Protein AF-W6NCJ7-F1 (afdb_monomer_lite)

Sequence (162 aa):
MIGYLMHKLLFCGADPGNSSELSEQEINAVKEVWARARTGDIGVKILSALIEKKPAFAVYYGFKTTVVSADLLAEKSFLLQAHRIQDFLETAVSSLGLSPDDVIHRMSYRIGQVHYYKGVNFGADNWLVFKKATIEQVMAAPKKASIFRNGSNKEFNLMEVS

Organism: Haemonchus contortus (NCBI:txid6289)

pLDDT: mean 77.06, std 19.31, range [33.97, 97.31]

Structure (mmCIF, N/CA/C/O backbone):
data_AF-W6NCJ7-F1
#
_entry.id   AF-W6NCJ7-F1
#
loop_
_atom_site.group_PDB
_atom_site.id
_atom_site.type_symbol
_atom_site.label_atom_id
_atom_site.label_alt_id
_atom_site.label_comp_id
_atom_site.label_asym_id
_atom_site.label_entity_id
_atom_site.label_seq_id
_atom_site.pdbx_PDB_ins_code
_atom_site.Cartn_x
_atom_site.Cartn_y
_atom_site.Cartn_z
_atom_site.occupancy
_atom_site.B_iso_or_equiv
_atom_site.auth_seq_id
_atom_site.auth_comp_id
_atom_site.auth_asym_id
_atom_site.auth_atom_id
_atom_site.pdbx_PDB_model_num
ATOM 1 N N . MET A 1 1 ? -18.059 10.130 2.527 1.00 56.28 1 MET A N 1
ATOM 2 C CA . MET A 1 1 ? -17.973 9.590 3.901 1.00 56.28 1 MET A CA 1
ATOM 3 C C . MET A 1 1 ? -16.810 8.602 4.049 1.00 56.28 1 MET A C 1
ATOM 5 O O . MET A 1 1 ? -15.847 8.959 4.697 1.00 56.28 1 MET A O 1
ATOM 9 N N . ILE A 1 2 ? -16.784 7.451 3.362 1.00 58.69 2 ILE A N 1
ATOM 10 C CA . ILE A 1 2 ? -15.685 6.454 3.476 1.00 58.69 2 ILE A CA 1
ATOM 11 C C . ILE A 1 2 ? -14.283 6.973 3.093 1.00 58.69 2 ILE A C 1
ATOM 13 O O . ILE A 1 2 ? -13.309 6.660 3.771 1.00 58.69 2 ILE A O 1
ATOM 17 N N . GLY A 1 3 ? -14.163 7.815 2.059 1.00 61.41 3 GLY A N 1
ATOM 18 C CA . GLY A 1 3 ? -12.863 8.392 1.674 1.00 61.41 3 GLY A CA 1
ATOM 19 C C . GLY A 1 3 ? -12.220 9.263 2.764 1.00 61.41 3 GLY A C 1
ATOM 20 O O . GLY A 1 3 ? -10.999 9.339 2.852 1.00 61.41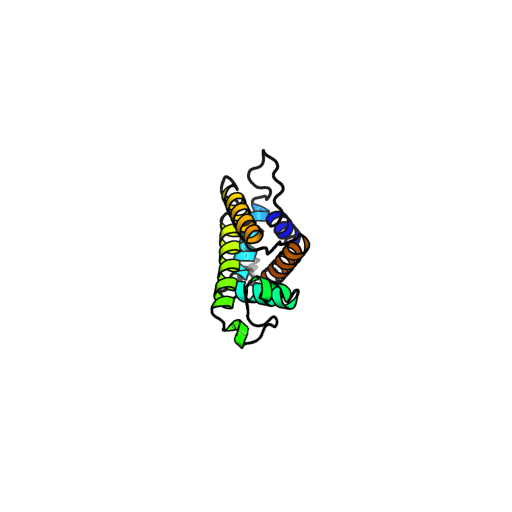 3 GLY A O 1
ATOM 21 N N . TYR A 1 4 ? -13.033 9.867 3.635 1.00 65.31 4 TYR A N 1
ATOM 22 C CA . TYR A 1 4 ? -12.565 10.643 4.785 1.00 65.31 4 TYR A CA 1
ATOM 23 C C . TYR A 1 4 ? -12.047 9.738 5.920 1.00 65.31 4 TYR A C 1
ATOM 25 O O . TYR A 1 4 ? -11.064 10.067 6.575 1.00 65.31 4 TYR A O 1
ATOM 33 N N . LEU A 1 5 ? -12.620 8.545 6.089 1.00 60.34 5 LEU A N 1
ATOM 34 C CA . LEU A 1 5 ? -12.181 7.568 7.097 1.00 60.34 5 LEU A CA 1
ATOM 35 C C . LEU A 1 5 ? -10.823 6.961 6.752 1.00 60.34 5 LEU A C 1
ATOM 37 O O . LEU A 1 5 ? -9.928 6.896 7.589 1.00 60.34 5 LEU A O 1
ATOM 41 N N . MET A 1 6 ? -10.630 6.631 5.473 1.00 63.56 6 MET A N 1
ATOM 42 C CA . MET A 1 6 ? -9.317 6.267 4.935 1.00 63.56 6 MET A CA 1
ATOM 43 C C . MET A 1 6 ? -8.299 7.399 5.092 1.00 63.56 6 MET A C 1
ATOM 45 O O . MET A 1 6 ? -7.107 7.152 5.249 1.00 63.56 6 MET A O 1
ATOM 49 N N . HIS A 1 7 ? -8.752 8.656 5.062 1.00 62.12 7 HIS A N 1
ATOM 50 C CA . HIS A 1 7 ? -7.874 9.799 5.260 1.00 62.12 7 HIS A CA 1
ATOM 51 C C . HIS A 1 7 ? -7.326 9.865 6.687 1.00 62.12 7 HIS A C 1
ATOM 53 O O . HIS A 1 7 ? -6.122 10.075 6.830 1.00 62.12 7 HIS A O 1
ATOM 59 N N . LYS A 1 8 ? -8.182 9.683 7.700 1.00 62.84 8 LYS A N 1
ATOM 60 C CA . LYS A 1 8 ? -7.800 9.682 9.121 1.00 62.84 8 LYS A CA 1
ATOM 61 C C . LYS A 1 8 ? -6.840 8.542 9.465 1.00 62.84 8 LYS A C 1
ATOM 63 O O . LYS A 1 8 ? -5.783 8.792 10.028 1.00 62.84 8 LYS A O 1
ATOM 68 N N . LEU A 1 9 ? -7.147 7.324 9.013 1.00 61.31 9 LEU A N 1
ATOM 69 C CA . LEU A 1 9 ? -6.318 6.136 9.257 1.00 61.31 9 LEU A CA 1
ATOM 70 C C . LEU A 1 9 ? -4.865 6.285 8.774 1.00 61.31 9 LEU A C 1
ATOM 72 O O . LEU A 1 9 ? -3.953 5.686 9.328 1.00 61.31 9 LEU A O 1
ATOM 76 N N . LEU A 1 10 ? -4.642 7.088 7.733 1.00 62.56 10 LEU A N 1
ATOM 77 C CA . LEU A 1 10 ? -3.325 7.268 7.121 1.00 62.56 10 LEU A CA 1
ATOM 78 C C . LEU A 1 10 ? -2.523 8.447 7.695 1.00 62.56 10 LEU A C 1
ATOM 80 O O . LEU A 1 10 ? -1.411 8.688 7.223 1.00 62.56 10 LEU A O 1
ATOM 84 N N . PHE A 1 11 ? -3.087 9.213 8.634 1.00 60.12 11 PHE A N 1
ATOM 85 C CA . PHE A 1 11 ? -2.514 10.479 9.111 1.00 60.12 11 PHE A CA 1
ATOM 86 C C . PHE A 1 11 ? -2.549 10.667 10.636 1.00 60.12 11 PHE A C 1
ATOM 88 O O . PHE A 1 11 ? -2.300 11.789 11.062 1.00 60.12 11 PHE A O 1
ATOM 95 N N . CYS A 1 12 ? -2.815 9.610 11.420 1.00 56.12 12 CYS A N 1
ATOM 96 C CA . CYS A 1 12 ? -2.938 9.603 12.890 1.00 56.12 12 CYS A CA 1
ATOM 97 C C . CYS A 1 12 ? -2.398 10.860 13.600 1.00 56.12 12 CYS A C 1
ATOM 99 O O . CYS A 1 12 ? -1.180 11.029 13.723 1.00 56.12 12 CYS A O 1
ATOM 101 N N . GLY A 1 13 ? -3.302 11.714 14.085 1.00 47.69 13 GLY A N 1
ATOM 102 C CA . GLY A 1 13 ? -2.977 12.812 14.990 1.00 47.69 13 GLY A CA 1
ATOM 103 C C . GLY A 1 13 ? -3.123 12.321 16.426 1.00 47.69 13 GLY A C 1
ATOM 104 O O . GLY A 1 13 ? -4.214 12.008 16.871 1.00 47.69 13 GLY A O 1
ATOM 105 N N . ALA A 1 14 ? -2.036 12.189 17.179 1.00 44.78 14 ALA A N 1
ATOM 106 C CA . ALA A 1 14 ? -2.158 11.708 18.554 1.00 44.78 14 ALA A CA 1
ATOM 107 C C . ALA A 1 14 ? -2.709 12.815 19.474 1.00 44.78 14 ALA A C 1
ATOM 109 O O . ALA A 1 14 ? -2.010 13.793 19.736 1.00 44.78 14 ALA A O 1
ATOM 110 N N . ASP A 1 15 ? -3.923 12.628 19.998 1.00 46.25 15 ASP A N 1
ATOM 111 C CA . ASP A 1 15 ? -4.394 13.287 21.222 1.00 46.25 15 ASP A CA 1
ATOM 112 C C . ASP A 1 15 ? -4.168 12.306 22.396 1.00 46.25 15 ASP A C 1
ATOM 114 O O . ASP A 1 15 ? -4.629 11.163 22.305 1.00 46.25 15 ASP A O 1
ATOM 118 N N . PRO A 1 16 ? -3.445 12.663 23.480 1.00 47.09 16 PRO A N 1
ATOM 119 C CA . PRO A 1 16 ? -2.921 11.696 24.457 1.00 47.09 16 PRO A CA 1
ATOM 120 C C . PRO A 1 16 ? -3.971 10.933 25.284 1.00 47.09 16 PRO A C 1
ATOM 122 O O . PRO A 1 16 ? -3.595 10.105 26.112 1.00 47.09 16 PRO A O 1
ATOM 125 N N . GLY A 1 17 ? -5.263 11.227 25.113 1.00 44.88 17 GLY A N 1
ATOM 126 C CA . GLY A 1 17 ? -6.355 10.679 25.922 1.00 44.88 17 GLY A CA 1
ATOM 127 C C . GLY A 1 17 ? -7.364 9.790 25.190 1.00 44.88 17 GLY A C 1
ATOM 128 O O . GLY A 1 17 ? -8.244 9.250 25.855 1.00 44.88 17 GLY A O 1
ATOM 129 N N . ASN A 1 18 ? -7.275 9.619 23.864 1.00 44.06 18 ASN A N 1
ATOM 130 C CA . ASN A 1 18 ? -8.278 8.865 23.100 1.00 44.06 18 ASN A CA 1
ATOM 131 C C . ASN A 1 18 ? -7.791 7.467 22.699 1.00 44.06 18 ASN A C 1
ATOM 133 O O . ASN A 1 18 ? -6.822 7.301 21.959 1.00 44.06 18 ASN A O 1
ATOM 137 N N . SER A 1 19 ? -8.525 6.448 23.150 1.00 53.16 19 SER A N 1
ATOM 138 C CA . SER A 1 19 ? -8.482 5.095 22.602 1.00 53.16 19 SER A CA 1
ATOM 139 C C . SER A 1 19 ? -9.059 5.116 21.182 1.00 53.16 19 SER A C 1
ATOM 141 O O . SER A 1 19 ? -10.270 5.045 21.011 1.00 53.16 19 SER A O 1
ATOM 143 N N . SER A 1 20 ? -8.183 5.230 20.185 1.00 55.62 20 SER A N 1
ATOM 144 C CA . SER A 1 20 ? -8.484 5.316 18.751 1.00 55.62 20 SER A CA 1
ATOM 145 C C . SER A 1 20 ? -9.246 6.562 18.279 1.00 55.62 20 SER A C 1
ATOM 147 O O . SER A 1 20 ? -10.328 6.891 18.750 1.00 55.62 20 SER A O 1
ATOM 149 N N . GLU A 1 21 ? -8.696 7.259 17.275 1.00 68.06 21 GLU A N 1
ATOM 150 C CA . GLU A 1 21 ? -9.332 8.425 16.625 1.00 68.06 21 GLU A CA 1
ATOM 151 C C . GLU A 1 21 ? -10.582 8.065 15.786 1.00 68.06 21 GLU A C 1
ATOM 153 O O . GLU A 1 21 ? -11.256 8.954 15.248 1.00 68.06 21 GLU A O 1
ATOM 158 N N . LEU A 1 22 ? -10.865 6.768 15.620 1.00 76.50 22 LEU A N 1
ATOM 159 C CA . LEU A 1 22 ? -11.982 6.237 14.843 1.00 76.50 22 LEU A CA 1
ATOM 160 C C . LEU A 1 22 ? -13.034 5.621 15.768 1.00 76.50 22 LEU A C 1
ATOM 162 O O . LEU A 1 22 ? -12.730 4.785 16.613 1.00 76.50 22 LEU A O 1
ATOM 166 N N . SER A 1 23 ? -14.295 5.974 15.543 1.00 85.50 23 SER A N 1
ATOM 167 C CA . SER A 1 23 ? -15.437 5.305 16.164 1.00 85.50 23 SER A CA 1
ATOM 168 C C . SER A 1 23 ? -15.569 3.853 15.690 1.00 85.50 23 SER A C 1
ATOM 170 O O . SER A 1 23 ? -15.133 3.491 14.594 1.00 85.50 23 SER A O 1
ATOM 172 N N . GLU A 1 24 ? -16.256 3.015 16.469 1.00 85.31 24 GLU A N 1
ATOM 173 C CA . GLU A 1 24 ? -16.526 1.616 16.100 1.00 85.31 24 GLU A CA 1
ATOM 174 C C . GLU A 1 24 ? -17.205 1.485 14.728 1.00 85.31 24 GLU A C 1
ATOM 176 O O . GLU A 1 24 ? -16.891 0.585 13.946 1.00 85.31 24 GLU A O 1
ATOM 181 N N . GLN A 1 25 ? -18.112 2.410 14.401 1.00 88.88 25 GLN A N 1
ATOM 182 C CA . GLN A 1 25 ? -18.784 2.454 13.101 1.00 88.88 25 GLN A CA 1
ATOM 183 C C . GLN A 1 25 ? -17.788 2.710 11.964 1.00 88.88 25 GLN A C 1
ATOM 185 O O . GLN A 1 25 ? -17.853 2.056 10.921 1.00 88.88 25 GLN A O 1
ATOM 190 N N . GLU A 1 26 ? -16.845 3.633 12.167 1.00 88.12 26 GLU A N 1
ATOM 191 C CA . GLU A 1 26 ? -15.800 3.940 11.191 1.00 88.12 26 GLU A CA 1
ATOM 192 C C . GLU A 1 26 ? -14.839 2.758 11.025 1.00 88.12 26 GLU A C 1
ATOM 194 O O . GLU A 1 26 ? -14.527 2.380 9.895 1.00 88.12 26 GLU A O 1
ATOM 199 N N . ILE A 1 27 ? -14.438 2.116 12.126 1.00 89.19 27 ILE A N 1
ATOM 200 C CA . ILE A 1 27 ? -13.593 0.914 12.118 1.00 89.19 27 ILE A CA 1
ATOM 201 C C . ILE A 1 27 ? -14.264 -0.219 11.335 1.00 89.19 27 ILE A C 1
ATOM 203 O O . ILE A 1 27 ? -13.641 -0.827 10.461 1.00 89.19 27 ILE A O 1
ATOM 207 N N . ASN A 1 28 ? -15.544 -0.485 11.599 1.00 90.94 28 ASN A N 1
ATOM 208 C CA . ASN A 1 28 ? -16.292 -1.531 10.906 1.00 90.94 28 ASN A CA 1
ATOM 209 C C . ASN A 1 28 ? -16.419 -1.240 9.407 1.00 90.94 28 ASN A C 1
ATOM 211 O O . ASN A 1 28 ? -16.212 -2.140 8.592 1.00 90.94 28 ASN A O 1
ATOM 215 N N . ALA A 1 29 ? -16.668 0.016 9.025 1.00 91.44 29 ALA A N 1
ATOM 216 C CA . ALA A 1 29 ? -16.716 0.413 7.620 1.00 91.44 29 ALA A CA 1
ATOM 217 C C . ALA A 1 29 ? -15.371 0.183 6.908 1.00 91.44 29 ALA A C 1
ATOM 219 O O . ALA A 1 29 ? -15.342 -0.309 5.777 1.00 91.44 29 ALA A O 1
ATOM 220 N N . VAL A 1 30 ? -14.253 0.504 7.567 1.00 91.44 30 VAL A N 1
ATOM 221 C CA . VAL A 1 30 ? -12.901 0.256 7.044 1.00 91.44 30 VAL A CA 1
ATOM 222 C C . VAL A 1 30 ? -12.656 -1.241 6.854 1.00 91.44 30 VAL A C 1
ATOM 224 O O . VAL A 1 30 ? -12.256 -1.662 5.766 1.00 91.44 30 VAL A O 1
ATOM 227 N N . LYS A 1 31 ? -12.933 -2.049 7.885 1.00 92.44 31 LYS A N 1
ATOM 228 C CA . LYS A 1 31 ? -12.758 -3.508 7.847 1.00 92.44 31 LYS A CA 1
ATOM 229 C C . LYS A 1 31 ? -13.606 -4.150 6.753 1.00 92.44 31 LYS A C 1
ATOM 231 O O . LYS A 1 31 ? -13.113 -5.013 6.034 1.00 92.44 31 LYS A O 1
ATOM 236 N N . GLU A 1 32 ? -14.847 -3.705 6.570 1.00 92.50 32 GLU A N 1
ATOM 237 C CA . GLU A 1 32 ? -15.733 -4.220 5.525 1.00 92.50 32 GLU A CA 1
ATOM 238 C C . GLU A 1 32 ? -15.212 -3.888 4.119 1.00 92.50 32 GLU A C 1
ATOM 240 O O . GLU A 1 32 ? -15.172 -4.752 3.242 1.00 92.50 32 GLU A O 1
ATOM 245 N N . VAL A 1 33 ? -14.776 -2.643 3.897 1.00 92.75 33 VAL A N 1
ATOM 246 C CA . VAL A 1 33 ? -14.186 -2.219 2.620 1.00 92.75 33 VAL A CA 1
ATOM 247 C C . VAL A 1 33 ? -12.938 -3.038 2.306 1.00 92.75 33 VAL A C 1
ATOM 249 O O . VAL A 1 33 ? -12.827 -3.584 1.207 1.00 92.75 33 VAL A O 1
ATOM 252 N N . TRP A 1 34 ? -12.035 -3.179 3.275 1.00 94.38 34 TRP A N 1
ATOM 253 C CA . TRP A 1 34 ? -10.827 -3.977 3.114 1.00 94.38 34 TRP A CA 1
ATOM 254 C C . TRP A 1 34 ? -11.141 -5.451 2.858 1.00 94.38 34 TRP A C 1
ATOM 256 O O . TRP A 1 34 ? -10.589 -6.035 1.933 1.00 94.38 34 TRP A O 1
ATOM 266 N N . ALA A 1 35 ? -12.090 -6.043 3.589 1.00 92.50 35 ALA A N 1
ATOM 267 C CA . ALA A 1 35 ? -12.499 -7.433 3.400 1.00 92.50 35 ALA A CA 1
ATOM 268 C C . ALA A 1 35 ? -13.011 -7.719 1.978 1.00 92.50 35 ALA A C 1
ATOM 270 O O . ALA A 1 35 ? -12.826 -8.828 1.475 1.00 92.50 35 ALA A O 1
ATOM 271 N N . ARG A 1 36 ? -13.634 -6.731 1.318 1.00 90.44 36 ARG A N 1
ATOM 272 C CA . ARG A 1 36 ? -14.029 -6.831 -0.097 1.00 90.44 36 ARG A CA 1
ATOM 273 C C . ARG A 1 36 ? -12.847 -6.660 -1.049 1.00 90.44 36 ARG A C 1
ATOM 275 O O . ARG A 1 36 ? -12.814 -7.322 -2.080 1.00 90.44 36 ARG A O 1
ATOM 282 N N . ALA A 1 37 ? -11.919 -5.768 -0.719 1.00 91.62 37 ALA A N 1
ATOM 283 C CA . ALA A 1 37 ? -10.798 -5.416 -1.582 1.00 91.62 37 ALA A CA 1
ATOM 284 C C . ALA A 1 37 ? -9.625 -6.399 -1.518 1.00 91.62 37 ALA A C 1
ATOM 286 O O . ALA A 1 37 ? -8.927 -6.537 -2.514 1.00 91.62 37 ALA A O 1
ATOM 287 N N . ARG A 1 38 ? -9.404 -7.080 -0.385 1.00 87.81 38 ARG A N 1
ATOM 288 C CA . ARG A 1 38 ? -8.209 -7.894 -0.087 1.00 87.81 38 ARG A CA 1
ATOM 289 C C . ARG A 1 38 ? -8.075 -9.210 -0.867 1.00 87.81 38 ARG A C 1
ATOM 291 O O . ARG A 1 38 ? -7.518 -10.184 -0.365 1.00 87.81 38 ARG A O 1
ATOM 298 N N . THR A 1 39 ? -8.602 -9.268 -2.087 1.00 79.88 39 THR A N 1
ATOM 299 C CA . THR A 1 39 ? -8.351 -10.374 -3.015 1.00 79.88 39 THR A CA 1
ATOM 300 C C . THR A 1 39 ? -6.846 -10.564 -3.222 1.00 79.88 39 THR A C 1
ATOM 302 O O . THR A 1 39 ? -6.059 -9.650 -2.981 1.00 79.88 39 THR A O 1
ATOM 305 N N . GLY A 1 40 ? -6.428 -11.748 -3.682 1.00 69.94 40 GLY A N 1
ATOM 306 C CA . GLY A 1 40 ? -5.005 -12.107 -3.789 1.00 69.94 40 GLY A CA 1
ATOM 307 C C . GLY A 1 40 ? -4.147 -11.202 -4.688 1.00 69.94 40 GLY A C 1
ATOM 308 O O . GLY A 1 40 ? -2.932 -11.347 -4.697 1.00 69.94 40 GLY A O 1
ATOM 309 N N . ASP A 1 41 ? -4.756 -10.273 -5.425 1.00 90.12 41 ASP A N 1
ATOM 310 C CA . ASP A 1 41 ? -4.098 -9.353 -6.350 1.00 90.12 41 ASP A CA 1
ATOM 311 C C . ASP A 1 41 ? -4.149 -7.872 -5.921 1.00 90.12 41 ASP A C 1
ATOM 313 O O . ASP A 1 41 ? -3.680 -7.013 -6.670 1.00 90.12 41 ASP A O 1
ATOM 317 N N . ILE A 1 42 ? -4.685 -7.525 -4.739 1.00 95.12 42 ILE A N 1
ATOM 318 C CA . ILE A 1 42 ? -4.817 -6.110 -4.343 1.00 95.12 42 ILE A CA 1
ATOM 319 C C . ILE A 1 42 ? -3.458 -5.420 -4.206 1.00 95.12 42 ILE A C 1
ATOM 321 O O . ILE A 1 42 ? -3.298 -4.281 -4.642 1.00 95.12 42 ILE A O 1
ATOM 325 N N . GLY A 1 43 ? -2.452 -6.121 -3.670 1.00 95.75 43 GLY A N 1
ATOM 326 C CA . GLY A 1 43 ? -1.090 -5.599 -3.577 1.00 95.75 43 GLY A CA 1
ATOM 327 C C . GLY A 1 43 ? -0.493 -5.296 -4.952 1.00 95.75 43 GLY A C 1
ATOM 328 O O . GLY A 1 43 ? 0.158 -4.267 -5.128 1.00 95.75 43 GLY A O 1
ATOM 329 N N . VAL A 1 44 ? -0.773 -6.155 -5.941 1.00 96.88 44 VAL A N 1
ATOM 330 C CA . VAL A 1 44 ? -0.343 -5.975 -7.336 1.00 96.88 44 VAL A CA 1
ATOM 331 C C . VAL A 1 44 ? -1.020 -4.746 -7.930 1.00 96.88 44 VAL A C 1
ATOM 333 O O . VAL A 1 44 ? -0.332 -3.862 -8.426 1.00 96.88 44 VAL A O 1
ATOM 336 N N . LYS A 1 45 ? -2.347 -4.630 -7.794 1.00 96.69 45 LYS A N 1
ATOM 337 C CA . LYS A 1 45 ? -3.119 -3.476 -8.284 1.00 96.69 45 LYS A CA 1
ATOM 338 C C . LYS A 1 45 ? -2.627 -2.153 -7.700 1.00 96.69 45 LYS A C 1
ATOM 340 O O . LYS A 1 45 ? -2.467 -1.179 -8.433 1.00 96.69 45 LYS A O 1
ATOM 345 N N . ILE A 1 46 ? -2.362 -2.116 -6.393 1.00 97.12 46 ILE A N 1
ATOM 346 C CA . ILE A 1 46 ? -1.844 -0.920 -5.715 1.00 97.12 46 ILE A CA 1
ATOM 347 C C . ILE A 1 46 ? -0.450 -0.568 -6.235 1.00 97.12 46 ILE A C 1
ATOM 349 O O . ILE A 1 46 ? -0.216 0.587 -6.587 1.00 97.12 46 ILE A O 1
ATOM 353 N N . LEU A 1 47 ? 0.467 -1.539 -6.306 1.00 96.69 47 LEU A N 1
ATOM 354 C CA . LEU A 1 47 ? 1.840 -1.293 -6.749 1.00 96.69 47 LEU A CA 1
ATOM 355 C C . LEU A 1 47 ? 1.907 -0.883 -8.228 1.00 96.69 47 LEU A C 1
ATOM 357 O O . LEU A 1 47 ? 2.648 0.039 -8.566 1.00 96.69 47 LEU A O 1
ATOM 361 N N . SER A 1 48 ? 1.098 -1.498 -9.092 1.00 97.31 48 SER A N 1
ATOM 362 C CA . SER A 1 48 ? 0.960 -1.100 -10.496 1.00 97.31 48 SER A CA 1
ATOM 363 C C . SER A 1 48 ? 0.465 0.339 -10.619 1.00 97.31 48 SER A C 1
ATOM 365 O O . SER A 1 48 ? 1.152 1.167 -11.212 1.00 97.31 48 SER A O 1
ATOM 367 N N . ALA A 1 49 ? -0.657 0.674 -9.972 1.00 97.19 49 ALA A N 1
ATOM 368 C CA . ALA A 1 49 ? -1.219 2.025 -10.013 1.00 97.19 49 ALA A CA 1
ATOM 369 C C . ALA A 1 49 ? -0.265 3.082 -9.424 1.00 97.19 49 ALA A C 1
ATOM 371 O O . ALA A 1 49 ? -0.252 4.238 -9.851 1.00 97.19 49 ALA A O 1
ATOM 372 N N . LEU A 1 50 ? 0.541 2.698 -8.431 1.00 95.62 50 LEU A N 1
ATOM 373 C CA . LEU A 1 50 ? 1.561 3.553 -7.837 1.00 95.62 50 LEU A CA 1
ATOM 374 C C . LEU A 1 50 ? 2.673 3.893 -8.839 1.00 95.62 50 LEU A C 1
ATOM 376 O O . LEU A 1 50 ? 3.034 5.063 -8.973 1.00 95.62 50 LEU A O 1
ATOM 380 N N . ILE A 1 51 ? 3.191 2.885 -9.545 1.00 95.88 51 ILE A N 1
ATOM 381 C CA . ILE A 1 51 ? 4.240 3.055 -10.559 1.00 95.88 51 ILE A CA 1
ATOM 382 C C . ILE A 1 51 ? 3.702 3.824 -11.766 1.00 95.88 51 ILE A C 1
ATOM 384 O O . ILE A 1 51 ? 4.365 4.746 -12.228 1.00 95.88 51 ILE A O 1
ATOM 388 N N . GLU A 1 52 ? 2.487 3.527 -12.229 1.00 96.38 52 GLU A N 1
ATOM 389 C CA . GLU A 1 52 ? 1.838 4.263 -13.324 1.00 96.38 52 GLU A CA 1
ATOM 390 C C . GLU A 1 52 ? 1.698 5.757 -13.009 1.00 96.38 52 GLU A C 1
ATOM 392 O O . GLU A 1 52 ? 1.969 6.606 -13.857 1.00 96.38 52 GLU A O 1
ATOM 397 N N . LYS A 1 53 ? 1.317 6.100 -11.772 1.00 94.75 53 LYS A N 1
ATOM 398 C CA . LYS A 1 53 ? 1.188 7.500 -11.342 1.00 94.75 53 LYS A CA 1
ATOM 399 C C . LYS A 1 53 ? 2.524 8.186 -11.108 1.00 94.75 53 LYS A C 1
ATOM 401 O O . LYS A 1 53 ? 2.638 9.389 -11.341 1.00 94.75 53 LYS A O 1
ATOM 406 N N . LYS A 1 54 ? 3.508 7.466 -10.571 1.00 92.81 54 LYS A N 1
ATOM 407 C CA . LYS A 1 54 ? 4.834 8.009 -10.269 1.00 92.81 54 LYS A CA 1
ATOM 408 C C . LYS A 1 54 ? 5.899 6.929 -10.501 1.00 92.81 54 LYS A C 1
ATOM 410 O O . LYS A 1 54 ? 6.292 6.243 -9.555 1.00 92.81 54 LYS A O 1
ATOM 415 N N . PRO A 1 55 ? 6.438 6.829 -11.733 1.00 93.94 55 PRO A N 1
ATOM 416 C CA . PRO A 1 55 ? 7.392 5.783 -12.122 1.00 93.94 55 PRO A CA 1
ATOM 417 C C . PRO A 1 55 ? 8.663 5.716 -11.261 1.00 93.94 55 PRO A C 1
ATOM 419 O O . PRO A 1 55 ? 9.296 4.666 -11.163 1.00 93.94 55 PRO A O 1
ATOM 422 N N . ALA A 1 56 ? 9.013 6.808 -10.569 1.00 89.94 56 ALA A N 1
ATOM 423 C CA . ALA A 1 56 ? 10.109 6.850 -9.599 1.00 89.94 56 ALA A CA 1
ATOM 424 C C . ALA A 1 56 ? 9.981 5.798 -8.477 1.00 89.94 56 ALA A C 1
ATOM 426 O O . ALA A 1 56 ? 11.000 5.347 -7.956 1.00 89.94 56 ALA A O 1
ATOM 427 N N . PHE A 1 57 ? 8.765 5.348 -8.140 1.00 90.19 57 PHE A N 1
ATOM 428 C CA . PHE A 1 57 ? 8.576 4.266 -7.168 1.00 90.19 57 PHE A CA 1
ATOM 429 C C . PHE A 1 57 ? 9.244 2.962 -7.589 1.00 90.19 57 PHE A C 1
ATOM 431 O O . PHE A 1 57 ? 9.797 2.267 -6.740 1.00 90.19 57 PHE A O 1
ATOM 438 N N . ALA A 1 58 ? 9.263 2.648 -8.884 1.00 92.19 58 ALA A N 1
ATOM 439 C CA . ALA A 1 58 ? 9.944 1.455 -9.369 1.00 92.19 58 ALA A CA 1
ATOM 440 C C . ALA A 1 58 ? 11.453 1.505 -9.078 1.00 92.19 58 ALA A C 1
ATOM 442 O O . ALA A 1 58 ? 12.035 0.507 -8.657 1.00 92.19 58 ALA A O 1
ATOM 443 N N . VAL A 1 59 ? 12.064 2.690 -9.201 1.00 89.06 59 VAL A N 1
ATOM 444 C CA . VAL A 1 59 ? 13.478 2.918 -8.868 1.00 89.06 59 VAL A CA 1
ATOM 445 C C . VAL A 1 59 ? 13.717 2.754 -7.367 1.00 89.06 59 VAL A C 1
ATOM 447 O O . VAL A 1 59 ? 14.657 2.070 -6.971 1.00 89.06 59 VAL A O 1
ATOM 450 N N . TYR A 1 60 ? 12.843 3.308 -6.520 1.00 86.25 60 TYR A N 1
ATOM 451 C CA . TYR A 1 60 ? 12.947 3.161 -5.061 1.00 86.25 60 TYR A CA 1
ATOM 452 C C . TYR A 1 60 ? 12.863 1.704 -4.595 1.00 86.25 60 TYR A C 1
ATOM 454 O O . TYR A 1 60 ? 13.508 1.326 -3.615 1.00 86.25 60 TYR A O 1
ATOM 462 N N . TYR A 1 61 ? 12.088 0.879 -5.301 1.00 86.88 61 TYR A N 1
ATOM 463 C CA . TYR A 1 61 ? 11.981 -0.554 -5.034 1.00 86.88 61 TYR A CA 1
ATOM 464 C C . TYR A 1 61 ? 13.047 -1.400 -5.745 1.00 86.88 61 TYR A C 1
ATOM 466 O O . TYR A 1 61 ? 13.134 -2.600 -5.483 1.00 86.88 61 TYR A O 1
ATOM 474 N N . GLY A 1 62 ? 13.894 -0.790 -6.580 1.00 88.69 62 GLY A N 1
ATOM 475 C CA . GLY A 1 62 ? 14.989 -1.463 -7.278 1.00 88.69 62 GLY A CA 1
ATOM 476 C C . GLY A 1 62 ? 14.542 -2.333 -8.454 1.00 88.69 62 GLY A C 1
ATOM 477 O O . GLY A 1 62 ? 15.222 -3.305 -8.782 1.00 88.69 62 GLY A O 1
ATOM 478 N N . PHE A 1 63 ? 13.401 -2.026 -9.074 1.00 93.00 63 PHE A N 1
ATOM 479 C CA . PHE A 1 63 ? 12.956 -2.713 -10.286 1.00 93.00 63 PHE A CA 1
ATOM 480 C C . PHE A 1 63 ? 13.760 -2.257 -11.504 1.00 93.00 63 PHE A C 1
ATOM 482 O O . PHE A 1 63 ? 14.214 -1.115 -11.586 1.00 93.00 63 PHE A O 1
ATOM 489 N N . LYS A 1 64 ? 13.924 -3.163 -12.471 1.00 89.69 64 LYS A N 1
ATOM 490 C CA . LYS A 1 64 ? 14.722 -2.914 -13.683 1.00 89.69 64 LYS A CA 1
ATOM 491 C C . LYS A 1 64 ? 14.028 -1.999 -14.690 1.00 89.69 64 LYS A C 1
ATOM 493 O O . LYS A 1 64 ? 14.689 -1.407 -15.535 1.00 89.69 64 LYS A O 1
ATOM 498 N N . THR A 1 65 ? 12.706 -1.906 -14.611 1.00 91.56 65 THR A N 1
ATOM 499 C CA . THR A 1 65 ? 11.863 -1.078 -15.473 1.00 91.56 65 THR A CA 1
ATOM 500 C C . THR A 1 65 ? 10.971 -0.188 -14.621 1.00 91.56 65 THR A C 1
ATOM 502 O O . THR A 1 65 ? 10.579 -0.553 -13.514 1.00 91.56 65 THR A O 1
ATOM 505 N N . THR A 1 66 ? 10.645 0.985 -15.151 1.00 91.94 66 THR A N 1
ATOM 506 C CA . THR A 1 66 ? 9.733 1.958 -14.541 1.00 91.94 66 THR A CA 1
ATOM 507 C C . THR A 1 66 ? 8.330 1.913 -15.147 1.00 91.94 66 THR A C 1
ATOM 509 O O . THR A 1 66 ? 7.467 2.696 -14.759 1.00 91.94 66 THR A O 1
ATOM 512 N N . VAL A 1 67 ? 8.093 0.990 -16.082 1.00 94.06 67 VAL A N 1
ATOM 513 C CA . VAL A 1 67 ? 6.813 0.800 -16.769 1.00 94.06 67 VAL A CA 1
ATOM 514 C C . VAL A 1 67 ? 6.202 -0.522 -16.332 1.00 94.06 67 VAL A C 1
ATOM 516 O O . VAL A 1 67 ? 6.879 -1.551 -16.319 1.00 94.06 67 VAL A O 1
ATOM 519 N N . VAL A 1 68 ? 4.911 -0.497 -16.003 1.00 95.00 68 VAL A N 1
ATOM 520 C CA . VAL A 1 68 ? 4.148 -1.710 -15.707 1.00 95.00 68 VAL A CA 1
ATOM 521 C C . VAL A 1 68 ? 3.975 -2.512 -16.994 1.00 95.00 68 VAL A C 1
ATOM 523 O O . VAL A 1 68 ? 3.362 -2.053 -17.954 1.00 95.00 68 VAL A O 1
ATOM 526 N N . SER A 1 69 ? 4.540 -3.715 -17.016 1.00 95.94 69 SER A N 1
ATOM 527 C CA . SER A 1 69 ? 4.485 -4.652 -18.138 1.00 95.94 69 SER A CA 1
ATOM 528 C C . SER A 1 69 ? 4.234 -6.069 -17.628 1.00 95.94 69 SER A C 1
ATOM 530 O O . SER A 1 69 ? 4.433 -6.346 -16.446 1.00 95.94 69 SER A O 1
ATOM 532 N N . ALA A 1 70 ? 3.832 -6.983 -18.515 1.00 95.25 70 ALA A N 1
ATOM 533 C CA . ALA A 1 70 ? 3.669 -8.395 -18.162 1.00 95.25 70 ALA A CA 1
ATOM 534 C C . ALA A 1 70 ? 4.947 -8.986 -17.537 1.00 95.25 70 ALA A C 1
ATOM 536 O O . ALA A 1 70 ? 4.861 -9.718 -16.553 1.00 95.25 70 ALA A O 1
ATOM 537 N N . ASP A 1 71 ? 6.119 -8.593 -18.046 1.00 94.25 71 ASP A N 1
ATOM 538 C CA . ASP A 1 71 ? 7.413 -9.015 -17.507 1.00 94.25 71 ASP A CA 1
ATOM 539 C C . ASP A 1 71 ? 7.613 -8.523 -16.072 1.00 94.25 71 ASP A C 1
ATOM 541 O O . ASP A 1 71 ? 7.943 -9.321 -15.197 1.00 94.25 71 ASP A O 1
ATOM 545 N N . LEU A 1 72 ? 7.347 -7.235 -15.801 1.00 94.38 72 LEU A N 1
ATOM 546 C CA . LEU A 1 72 ? 7.457 -6.678 -14.450 1.00 94.38 72 LEU A CA 1
ATOM 547 C C . LEU A 1 72 ? 6.492 -7.372 -13.482 1.00 94.38 72 LEU A C 1
ATOM 549 O O . LEU A 1 72 ? 6.877 -7.710 -12.366 1.00 94.38 72 LEU A O 1
ATOM 553 N N . LEU A 1 73 ? 5.250 -7.607 -13.911 1.00 95.56 73 LEU A N 1
ATOM 554 C CA . LEU A 1 73 ? 4.227 -8.273 -13.100 1.00 95.56 73 LEU A CA 1
ATOM 555 C C . LEU A 1 73 ? 4.596 -9.725 -12.758 1.00 95.56 73 LEU A C 1
ATOM 557 O O . LEU A 1 73 ? 4.147 -10.242 -11.736 1.00 95.56 73 LEU A O 1
ATOM 561 N N . ALA A 1 74 ? 5.422 -10.372 -13.584 1.00 94.44 74 ALA A N 1
ATOM 562 C CA . ALA A 1 74 ? 5.943 -11.714 -13.343 1.00 94.44 74 ALA A CA 1
ATOM 563 C C . ALA A 1 74 ? 7.236 -11.729 -12.501 1.00 94.44 74 ALA A C 1
ATOM 565 O O . ALA A 1 74 ? 7.662 -12.797 -12.047 1.00 94.44 74 ALA A O 1
ATOM 566 N N . GLU A 1 75 ? 7.882 -10.580 -12.265 1.00 95.75 75 GLU A N 1
ATOM 567 C CA . GLU A 1 75 ? 9.113 -10.527 -11.479 1.00 95.75 75 GLU A CA 1
ATOM 568 C C . GLU A 1 75 ? 8.862 -10.874 -10.002 1.00 95.75 75 GLU A C 1
ATOM 570 O O . GLU A 1 75 ? 8.021 -10.288 -9.316 1.00 95.75 75 GLU A O 1
ATOM 575 N N . LYS A 1 76 ? 9.685 -11.777 -9.451 1.00 95.81 76 LYS A N 1
ATOM 576 C CA . LYS A 1 76 ? 9.616 -12.172 -8.031 1.00 95.81 76 LYS A CA 1
ATOM 577 C C . LYS A 1 76 ? 9.780 -10.984 -7.077 1.00 95.81 76 LYS A C 1
ATOM 579 O O . LYS A 1 76 ? 9.140 -10.945 -6.031 1.00 95.81 76 LYS A O 1
ATOM 584 N N . SER A 1 77 ? 10.644 -10.031 -7.425 1.00 94.38 77 SER A N 1
ATOM 585 C CA . SER A 1 77 ? 10.872 -8.782 -6.685 1.00 94.38 77 SER A CA 1
ATOM 586 C C . SER A 1 77 ? 9.613 -7.921 -6.625 1.00 94.38 77 SER A C 1
ATOM 588 O O . SER A 1 77 ? 9.277 -7.410 -5.556 1.00 94.38 77 SER A O 1
ATOM 590 N N . PHE A 1 78 ? 8.910 -7.788 -7.751 1.00 96.12 78 PHE A N 1
ATOM 591 C CA . PHE A 1 78 ? 7.658 -7.046 -7.836 1.00 96.12 78 PHE A CA 1
ATOM 592 C C . PHE A 1 78 ? 6.573 -7.705 -6.982 1.00 96.12 78 PHE A C 1
ATOM 594 O O . PHE A 1 78 ? 5.992 -7.052 -6.115 1.00 96.12 78 PHE A O 1
ATOM 601 N N . LEU A 1 79 ? 6.366 -9.015 -7.153 1.00 95.88 79 LEU A N 1
ATOM 602 C CA . LEU A 1 79 ? 5.378 -9.778 -6.384 1.00 95.88 79 LEU A CA 1
ATOM 603 C C . LEU A 1 79 ? 5.658 -9.721 -4.878 1.00 95.88 79 LEU A C 1
ATOM 605 O O . LEU A 1 79 ? 4.749 -9.484 -4.086 1.00 95.88 79 LEU A O 1
ATOM 609 N N . LEU A 1 80 ? 6.922 -9.853 -4.465 1.00 94.75 80 LEU A N 1
ATOM 610 C CA . LEU A 1 80 ? 7.311 -9.719 -3.061 1.00 94.75 80 LEU A CA 1
ATOM 611 C C . LEU A 1 80 ? 6.954 -8.337 -2.497 1.00 94.75 80 LEU A C 1
ATOM 613 O O . LEU A 1 80 ? 6.489 -8.232 -1.362 1.00 94.75 80 LEU A O 1
ATOM 617 N N . GLN A 1 81 ? 7.172 -7.269 -3.265 1.00 93.38 81 GLN A N 1
ATOM 618 C CA . GLN A 1 81 ? 6.843 -5.918 -2.820 1.00 93.38 81 GLN A CA 1
ATOM 619 C C . GLN A 1 81 ? 5.328 -5.676 -2.779 1.00 93.38 81 GLN A C 1
ATOM 621 O O . GLN A 1 81 ? 4.842 -5.046 -1.839 1.00 93.38 81 GLN A O 1
ATOM 626 N N . ALA A 1 82 ? 4.583 -6.220 -3.742 1.00 95.56 82 ALA A N 1
ATOM 627 C CA . ALA A 1 82 ? 3.124 -6.218 -3.742 1.00 95.56 82 ALA A CA 1
ATOM 628 C C . ALA A 1 82 ? 2.561 -6.921 -2.493 1.00 95.56 82 ALA A C 1
ATOM 630 O O . ALA A 1 82 ? 1.708 -6.356 -1.806 1.00 95.56 82 ALA A O 1
ATOM 631 N N . HIS A 1 83 ? 3.094 -8.095 -2.139 1.00 94.56 83 HIS A N 1
ATOM 632 C CA . HIS A 1 83 ? 2.716 -8.808 -0.916 1.00 94.56 83 HIS A CA 1
ATOM 633 C C . HIS A 1 83 ? 3.017 -7.996 0.343 1.00 94.56 83 HIS A C 1
ATOM 635 O O . HIS A 1 83 ? 2.144 -7.842 1.185 1.00 94.56 83 HIS A O 1
ATOM 641 N N . ARG A 1 84 ? 4.198 -7.373 0.443 1.00 91.00 84 ARG A N 1
ATOM 642 C CA . ARG A 1 84 ? 4.541 -6.520 1.597 1.00 91.00 84 ARG A CA 1
ATOM 643 C C . ARG A 1 84 ? 3.573 -5.355 1.796 1.00 91.00 84 ARG A C 1
ATOM 645 O O . ARG A 1 84 ? 3.258 -5.023 2.936 1.00 91.00 84 ARG A O 1
ATOM 652 N N . ILE A 1 85 ? 3.119 -4.726 0.709 1.00 91.88 85 ILE A N 1
ATOM 653 C CA . ILE A 1 85 ? 2.110 -3.658 0.771 1.00 91.88 85 ILE A CA 1
ATOM 654 C C . ILE A 1 85 ? 0.788 -4.219 1.299 1.00 91.88 85 ILE A C 1
ATOM 656 O O . ILE A 1 85 ? 0.190 -3.637 2.202 1.00 91.88 85 ILE A O 1
ATOM 660 N N . GLN A 1 86 ? 0.347 -5.355 0.760 1.00 94.06 86 GLN A N 1
ATOM 661 C CA . GLN A 1 86 ? -0.889 -6.005 1.180 1.00 94.06 86 GLN A CA 1
ATOM 662 C C . GLN A 1 86 ? -0.845 -6.446 2.649 1.00 94.06 86 GLN A C 1
ATOM 664 O O . GLN A 1 86 ? -1.773 -6.134 3.387 1.00 94.06 86 GLN A O 1
ATOM 669 N N . ASP A 1 87 ? 0.227 -7.102 3.089 1.00 90.75 87 ASP A N 1
ATOM 670 C CA . ASP A 1 87 ? 0.388 -7.592 4.463 1.00 90.75 87 ASP A CA 1
ATOM 671 C C . ASP A 1 87 ? 0.432 -6.441 5.473 1.00 90.75 87 ASP A C 1
ATOM 673 O O . ASP A 1 87 ? -0.134 -6.532 6.567 1.00 90.75 87 ASP A O 1
ATOM 677 N N . PHE A 1 88 ? 1.067 -5.323 5.100 1.00 87.81 88 PHE A N 1
ATOM 678 C CA . PHE A 1 88 ? 1.051 -4.113 5.915 1.00 87.81 88 PHE A CA 1
ATOM 679 C C . PHE A 1 88 ? -0.374 -3.577 6.098 1.00 87.81 88 PHE A C 1
ATOM 681 O O . PHE A 1 88 ? -0.783 -3.310 7.227 1.00 87.81 88 PHE A O 1
ATOM 688 N N . LEU A 1 89 ? -1.135 -3.448 5.007 1.00 91.12 89 LEU A N 1
ATOM 689 C CA . LEU A 1 89 ? -2.518 -2.968 5.056 1.00 91.12 89 LEU A CA 1
ATOM 690 C C . LEU A 1 89 ? -3.434 -3.944 5.808 1.00 91.12 89 LEU A C 1
ATOM 692 O O . LEU A 1 89 ? -4.249 -3.505 6.614 1.00 91.12 89 LEU A O 1
ATOM 696 N N . GLU A 1 90 ? -3.262 -5.251 5.607 1.00 91.19 90 GLU A N 1
ATOM 697 C CA . GLU A 1 90 ? -3.984 -6.297 6.339 1.00 91.19 90 GLU A CA 1
ATOM 698 C C . GLU A 1 90 ? -3.743 -6.179 7.843 1.00 91.19 90 GLU A C 1
ATOM 700 O O . GLU A 1 90 ? -4.695 -6.198 8.625 1.00 91.19 90 GLU A O 1
ATOM 705 N N . THR A 1 91 ? -2.484 -6.000 8.245 1.00 86.56 91 THR A N 1
ATOM 706 C CA . THR A 1 91 ? -2.128 -5.837 9.656 1.00 86.56 91 THR A CA 1
ATOM 707 C C . THR A 1 91 ? -2.730 -4.554 10.219 1.00 86.56 91 THR A C 1
ATOM 709 O O . THR A 1 91 ? -3.393 -4.607 11.251 1.00 86.56 91 THR A O 1
ATOM 712 N N . ALA A 1 92 ? -2.571 -3.425 9.518 1.00 85.94 92 ALA A N 1
ATOM 713 C CA . ALA A 1 92 ? -3.085 -2.129 9.954 1.00 85.94 92 ALA A CA 1
ATOM 714 C C . ALA A 1 92 ? -4.611 -2.137 10.127 1.00 85.94 92 ALA A C 1
ATOM 716 O O . ALA A 1 92 ? -5.121 -1.646 11.133 1.00 85.94 92 ALA A O 1
ATOM 717 N N . VAL A 1 93 ? -5.346 -2.727 9.178 1.00 89.19 93 VAL A N 1
ATOM 718 C CA . VAL A 1 93 ? -6.811 -2.837 9.247 1.00 89.19 93 VAL A CA 1
ATOM 719 C C . VAL A 1 93 ? -7.247 -3.804 10.348 1.00 89.19 93 VAL A C 1
ATOM 721 O O . VAL A 1 93 ? -8.202 -3.518 11.076 1.00 89.19 93 VAL A O 1
ATOM 724 N N . SER A 1 94 ? -6.556 -4.934 10.499 1.00 87.25 94 SER A N 1
ATOM 725 C CA . SER A 1 94 ? -6.877 -5.933 11.525 1.00 87.25 94 SER A CA 1
ATOM 726 C C . SER A 1 94 ? -6.648 -5.412 12.942 1.00 87.25 94 SER A C 1
ATOM 728 O O . SER A 1 94 ? -7.412 -5.762 13.841 1.00 87.25 94 SER A O 1
ATOM 730 N N . SER A 1 95 ? -5.657 -4.538 13.137 1.00 84.00 95 SER A N 1
ATOM 731 C CA . SER A 1 95 ? -5.363 -3.936 14.440 1.00 84.00 95 SER A CA 1
ATOM 732 C C . SER A 1 95 ? -6.321 -2.819 14.862 1.00 84.00 95 SER A C 1
ATOM 734 O O . SER A 1 95 ? -6.284 -2.415 16.018 1.00 84.00 95 SER A O 1
ATOM 736 N N . LEU A 1 96 ? -7.186 -2.315 13.972 1.00 83.06 96 LEU A N 1
ATOM 737 C CA . LEU A 1 96 ? -8.123 -1.246 14.333 1.00 83.06 96 LEU A CA 1
ATOM 738 C C . LEU A 1 96 ? -9.086 -1.682 15.440 1.00 83.06 96 LEU A C 1
ATOM 740 O O . LEU A 1 96 ? -9.749 -2.722 15.321 1.00 83.06 96 LEU A O 1
ATOM 744 N N . GLY A 1 97 ? -9.209 -0.840 16.467 1.00 77.88 97 GLY A N 1
ATOM 745 C CA . GLY A 1 97 ? -10.057 -1.085 17.634 1.00 77.88 97 GLY A CA 1
ATOM 746 C C . GLY A 1 97 ? -9.450 -2.044 18.659 1.00 77.88 97 GLY A C 1
ATOM 747 O O . GLY A 1 97 ? -10.152 -2.456 19.579 1.00 77.88 97 GLY A O 1
ATOM 748 N N . LEU A 1 98 ? -8.175 -2.423 18.510 1.00 74.19 98 LEU A N 1
ATOM 749 C CA . LEU A 1 98 ? -7.437 -3.159 19.534 1.00 74.19 98 LEU A CA 1
ATOM 750 C C . LEU A 1 98 ? -6.711 -2.163 20.450 1.00 74.19 98 LEU A C 1
ATOM 752 O O . LEU A 1 98 ? -6.038 -1.256 19.976 1.00 74.19 98 LEU A O 1
ATOM 756 N N . SER A 1 99 ? -6.856 -2.320 21.768 1.00 59.97 99 SER A N 1
ATOM 757 C CA . SER A 1 99 ? -6.216 -1.443 22.758 1.00 59.97 99 SER A CA 1
ATOM 758 C C . SER A 1 99 ? -4.778 -1.880 23.090 1.00 59.97 99 SER A C 1
ATOM 760 O O . SER A 1 99 ? -4.562 -3.082 23.273 1.00 59.97 99 SER A O 1
ATOM 762 N N . PRO A 1 100 ? -3.831 -0.935 23.284 1.00 64.56 100 PRO A N 1
ATOM 763 C CA . PRO A 1 100 ? -3.810 0.425 22.736 1.00 64.56 100 PRO A CA 1
ATOM 764 C C . PRO A 1 100 ? -3.409 0.394 21.247 1.00 64.56 100 PRO A C 1
ATOM 766 O O . PRO A 1 100 ? -2.746 -0.542 20.810 1.00 64.56 100 PRO A O 1
ATOM 769 N N . ASP A 1 101 ? -3.683 1.465 20.491 1.00 61.28 101 ASP A N 1
ATOM 770 C CA . ASP A 1 101 ? -3.265 1.658 19.079 1.00 61.28 101 ASP A CA 1
ATOM 771 C C . ASP A 1 101 ? -1.723 1.689 18.868 1.00 61.28 101 ASP A C 1
ATOM 773 O O . ASP A 1 101 ? -1.197 2.032 17.803 1.00 61.28 101 ASP A O 1
ATOM 777 N N . ASP A 1 102 ? -0.962 1.300 19.890 1.00 67.50 102 ASP A N 1
ATOM 778 C CA . ASP A 1 102 ? 0.489 1.264 19.942 1.00 67.50 102 ASP A CA 1
ATOM 779 C C . ASP A 1 102 ? 1.107 0.361 18.862 1.00 67.50 102 ASP A C 1
ATOM 781 O O . ASP A 1 102 ? 2.217 0.627 18.395 1.00 67.50 102 ASP A O 1
ATOM 785 N N . VAL A 1 103 ? 0.387 -0.667 18.405 1.00 68.62 103 VAL A N 1
ATOM 786 C CA . VAL A 1 103 ? 0.830 -1.583 17.350 1.00 68.62 103 VAL A CA 1
ATOM 787 C C . VAL A 1 103 ? 0.996 -0.829 16.035 1.00 68.62 103 VAL A C 1
ATOM 789 O O . VAL A 1 103 ? 2.064 -0.907 15.423 1.00 68.62 103 VAL A O 1
ATOM 792 N N . ILE A 1 104 ? -0.009 -0.046 15.629 1.00 69.88 104 ILE A N 1
ATOM 793 C CA . ILE A 1 104 ? 0.030 0.718 14.374 1.00 69.88 104 ILE A CA 1
ATOM 794 C C . ILE A 1 104 ? 1.115 1.785 14.457 1.00 69.88 104 ILE A C 1
ATOM 796 O O . ILE A 1 104 ? 1.895 1.939 13.514 1.00 69.88 104 ILE A O 1
ATOM 800 N N . HIS A 1 105 ? 1.228 2.478 15.592 1.00 73.62 105 HIS A N 1
ATOM 801 C CA . HIS A 1 105 ? 2.259 3.494 15.788 1.00 73.62 105 HIS A CA 1
ATOM 802 C C . HIS A 1 105 ? 3.672 2.905 15.735 1.00 73.62 105 HIS A C 1
ATOM 804 O O . HIS A 1 105 ? 4.519 3.427 15.008 1.00 73.62 105 HIS A O 1
ATOM 810 N N . ARG A 1 106 ? 3.933 1.783 16.422 1.00 75.25 106 ARG A N 1
ATOM 811 C CA . ARG A 1 106 ? 5.234 1.092 16.368 1.00 75.25 106 ARG A CA 1
ATOM 812 C C . ARG A 1 106 ? 5.563 0.598 14.963 1.00 75.25 106 ARG A C 1
ATOM 814 O O . ARG A 1 106 ? 6.697 0.762 14.513 1.00 75.25 106 ARG A O 1
ATOM 821 N N . MET A 1 107 ? 4.592 0.018 14.258 1.00 73.56 107 MET A N 1
ATOM 822 C CA . MET A 1 107 ? 4.785 -0.447 12.882 1.00 73.56 107 MET A CA 1
ATOM 823 C C . MET A 1 107 ? 5.080 0.711 11.931 1.00 73.56 107 MET A C 1
ATOM 825 O O . MET A 1 107 ? 6.046 0.653 11.172 1.00 73.56 107 MET A O 1
ATOM 829 N N . SER A 1 108 ? 4.296 1.784 12.017 1.00 75.94 108 SER A N 1
ATOM 830 C CA . SER A 1 108 ? 4.468 2.993 11.208 1.00 75.94 108 SER A CA 1
ATOM 831 C C . SER A 1 108 ? 5.827 3.636 11.467 1.00 75.94 108 SER A C 1
ATOM 833 O O . SER A 1 108 ? 6.541 3.974 10.525 1.00 75.94 108 SER A O 1
ATOM 835 N N . TYR A 1 109 ? 6.241 3.710 12.735 1.00 80.88 109 TYR A N 1
ATOM 836 C CA . TYR A 1 109 ? 7.562 4.192 13.122 1.00 80.88 109 TYR A CA 1
ATOM 837 C C . TYR A 1 109 ? 8.681 3.326 12.529 1.00 80.88 109 TYR A C 1
ATOM 839 O O . TYR A 1 109 ? 9.613 3.844 11.912 1.00 80.88 109 TYR A O 1
ATOM 847 N N . ARG A 1 110 ? 8.573 1.994 12.637 1.00 77.94 110 ARG A N 1
ATOM 848 C CA . ARG A 1 110 ? 9.575 1.071 12.089 1.00 77.94 110 ARG A CA 1
ATOM 849 C C . ARG A 1 110 ? 9.681 1.171 10.568 1.00 77.94 110 ARG A C 1
ATOM 851 O O . ARG A 1 110 ? 10.786 1.155 10.026 1.00 77.94 110 ARG A O 1
ATOM 858 N N . ILE A 1 111 ? 8.552 1.299 9.880 1.00 78.25 111 ILE A N 1
ATOM 859 C CA . ILE A 1 111 ? 8.505 1.499 8.430 1.00 78.25 111 ILE A CA 1
ATOM 860 C C . ILE A 1 111 ? 9.127 2.846 8.063 1.00 78.25 111 ILE A C 1
ATOM 862 O O . ILE A 1 111 ? 9.926 2.904 7.129 1.00 78.25 111 ILE A O 1
ATOM 866 N N . GLY A 1 112 ? 8.833 3.906 8.818 1.00 79.50 112 GLY A N 1
ATOM 867 C CA . GLY A 1 112 ? 9.459 5.218 8.654 1.00 79.50 112 GLY A CA 1
ATOM 868 C C . GLY A 1 112 ? 10.984 5.156 8.757 1.00 79.50 112 GLY A C 1
ATOM 869 O O . GLY A 1 112 ? 11.677 5.682 7.888 1.00 79.50 112 GLY A O 1
ATOM 870 N N . GLN A 1 113 ? 11.519 4.427 9.743 1.00 80.56 113 GLN A N 1
ATOM 871 C CA . GLN A 1 113 ? 12.965 4.213 9.879 1.00 80.56 113 GLN A CA 1
ATOM 872 C C . GLN A 1 113 ? 13.572 3.528 8.648 1.00 80.56 113 GLN A C 1
ATOM 874 O O . GLN A 1 113 ? 14.606 3.965 8.148 1.00 80.56 113 GLN A O 1
ATOM 879 N N . VAL A 1 114 ? 12.943 2.462 8.140 1.00 77.69 114 VAL A N 1
ATOM 880 C CA . VAL A 1 114 ? 13.438 1.752 6.946 1.00 77.69 114 VAL A CA 1
ATOM 881 C C . VAL A 1 114 ? 13.500 2.687 5.738 1.00 77.69 114 VAL A C 1
ATOM 883 O O . VAL A 1 114 ? 14.495 2.681 5.014 1.00 77.69 114 VAL A O 1
ATOM 886 N N . HIS A 1 115 ? 12.465 3.501 5.533 1.00 77.06 115 HIS A N 1
ATOM 887 C CA . HIS A 1 115 ? 12.413 4.462 4.432 1.00 77.06 115 HIS A CA 1
ATOM 888 C C . HIS A 1 115 ? 13.485 5.546 4.556 1.00 77.06 115 HIS A C 1
ATOM 890 O O . HIS A 1 115 ? 14.198 5.804 3.585 1.00 77.06 115 HIS A O 1
ATOM 896 N N . TYR A 1 116 ? 13.667 6.089 5.763 1.00 78.06 116 TYR A N 1
ATOM 897 C CA . TYR A 1 116 ? 14.714 7.061 6.066 1.00 78.06 116 TYR A CA 1
ATOM 898 C C . TYR A 1 116 ? 16.115 6.511 5.751 1.00 78.06 116 TYR A C 1
ATOM 900 O O . TYR A 1 116 ? 16.861 7.113 4.981 1.00 78.06 116 TYR A O 1
ATOM 908 N N . TYR A 1 117 ? 16.461 5.324 6.266 1.00 75.12 117 TYR A N 1
ATOM 909 C CA . TYR A 1 117 ? 17.792 4.737 6.055 1.00 75.12 117 TYR A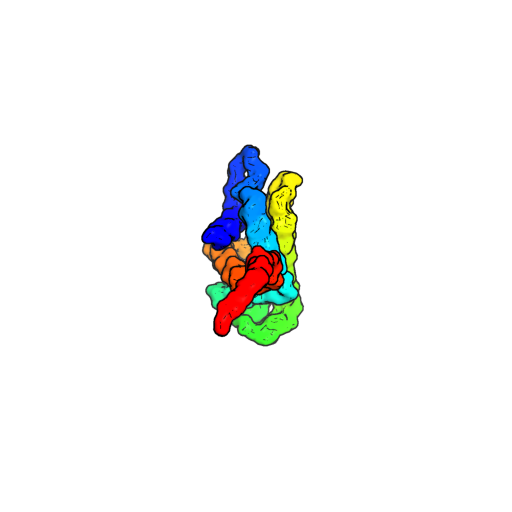 CA 1
ATOM 910 C C . TYR A 1 117 ? 18.065 4.316 4.611 1.00 75.12 117 TYR A C 1
ATOM 912 O O . TYR A 1 117 ? 19.220 4.286 4.194 1.00 75.12 117 TYR A O 1
ATOM 920 N N . LYS A 1 118 ? 17.029 3.997 3.829 1.00 67.50 118 LYS A N 1
ATOM 921 C CA . LYS A 1 118 ? 17.188 3.673 2.406 1.00 67.50 118 LYS A CA 1
ATOM 922 C C . LYS A 1 118 ? 17.311 4.905 1.507 1.00 67.50 118 LYS A C 1
ATOM 924 O O . LYS A 1 118 ? 17.386 4.744 0.293 1.00 67.50 118 LYS A O 1
ATOM 929 N N . GLY A 1 119 ? 17.284 6.119 2.066 1.00 63.84 119 GLY A N 1
ATOM 930 C CA . GLY A 1 119 ? 17.256 7.356 1.280 1.00 63.84 119 GLY A CA 1
ATOM 931 C C . GLY A 1 119 ? 15.993 7.490 0.424 1.00 63.84 119 GLY A C 1
ATOM 932 O O . GLY A 1 119 ? 15.896 8.388 -0.411 1.00 63.84 119 GLY A O 1
ATO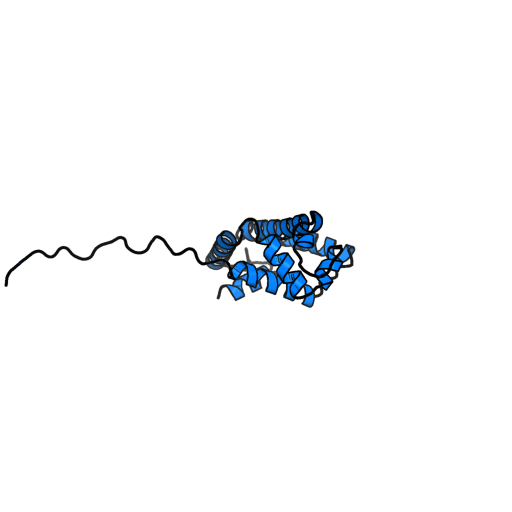M 933 N N . VAL A 1 120 ? 15.004 6.617 0.643 1.00 63.53 120 VAL A N 1
ATOM 934 C CA . VAL A 1 120 ? 13.680 6.714 0.044 1.00 63.53 120 VAL A CA 1
ATOM 935 C C . VAL A 1 120 ? 12.887 7.630 0.958 1.00 63.53 120 VAL A C 1
ATOM 937 O O . VAL A 1 120 ? 12.027 7.199 1.725 1.00 63.53 120 VAL A O 1
ATOM 940 N N . ASN A 1 121 ? 13.236 8.915 0.917 1.00 60.53 121 ASN A N 1
ATOM 941 C CA . ASN A 1 121 ? 12.479 9.939 1.609 1.00 60.53 121 ASN A CA 1
ATOM 942 C C . ASN A 1 121 ? 11.105 9.995 0.942 1.00 60.53 121 ASN A C 1
ATOM 944 O O . ASN A 1 121 ? 10.910 10.612 -0.108 1.00 60.53 121 ASN A O 1
ATOM 948 N N . PHE A 1 122 ? 10.138 9.303 1.539 1.00 64.12 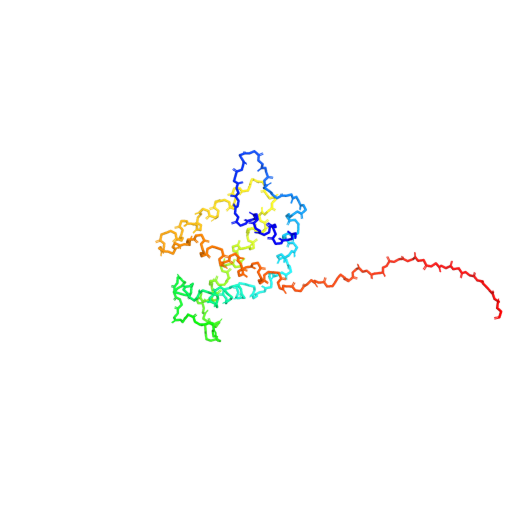122 PHE A N 1
ATOM 949 C CA . PHE A 1 122 ? 8.738 9.554 1.263 1.00 64.12 122 PHE A CA 1
ATOM 950 C C . PHE A 1 122 ? 8.431 10.945 1.812 1.00 64.12 122 PHE A C 1
ATOM 952 O O . PHE A 1 122 ? 7.945 11.096 2.930 1.00 64.12 122 PHE A O 1
ATOM 959 N N . GLY A 1 123 ? 8.756 11.972 1.026 1.00 71.44 123 GLY A N 1
ATOM 960 C CA . GLY A 1 123 ? 8.190 13.293 1.219 1.00 71.44 123 GLY A CA 1
ATOM 961 C C . GLY A 1 123 ? 6.668 13.182 1.295 1.00 71.44 123 GLY A C 1
ATOM 962 O O . GLY A 1 123 ? 6.068 12.197 0.843 1.00 71.44 123 GLY A O 1
ATOM 963 N N . ALA A 1 124 ? 6.031 14.189 1.887 1.00 77.81 124 ALA A N 1
ATOM 964 C CA . ALA A 1 124 ? 4.577 14.212 2.012 1.00 77.81 124 ALA A CA 1
ATOM 965 C C . ALA A 1 124 ? 3.882 13.943 0.660 1.00 77.81 124 ALA A C 1
ATOM 967 O O . ALA A 1 124 ? 2.864 13.260 0.609 1.00 77.81 124 ALA A O 1
ATOM 968 N N . ASP A 1 125 ? 4.482 14.386 -0.447 1.00 82.88 125 ASP A N 1
ATOM 969 C CA . ASP A 1 125 ? 4.035 14.127 -1.814 1.00 82.88 125 ASP A CA 1
ATOM 970 C C . ASP A 1 125 ? 4.018 12.629 -2.179 1.00 82.88 125 ASP A C 1
ATOM 972 O O . ASP A 1 125 ? 3.010 12.127 -2.676 1.00 82.88 125 ASP A O 1
ATOM 976 N N . ASN A 1 126 ? 5.091 11.887 -1.897 1.00 85.56 126 ASN A N 1
ATOM 977 C CA . ASN A 1 126 ? 5.180 10.447 -2.152 1.00 85.56 126 ASN A CA 1
ATOM 978 C C . ASN A 1 126 ? 4.140 9.672 -1.335 1.00 85.56 126 ASN A C 1
ATOM 980 O O . ASN A 1 126 ? 3.489 8.764 -1.860 1.00 85.56 126 ASN A O 1
ATOM 984 N N . TRP A 1 127 ? 3.942 10.058 -0.071 1.00 84.12 127 TRP A N 1
ATOM 985 C CA . TRP A 1 127 ? 2.923 9.442 0.778 1.00 84.12 127 TRP A CA 1
ATOM 986 C C . TRP A 1 127 ? 1.505 9.709 0.264 1.00 84.12 127 TRP A C 1
ATOM 988 O O . TRP A 1 127 ? 0.676 8.799 0.226 1.00 84.12 127 TRP A O 1
ATOM 998 N N . LEU A 1 128 ? 1.228 10.929 -0.203 1.00 88.25 128 LEU A N 1
ATOM 999 C CA . LEU A 1 128 ? -0.065 11.282 -0.790 1.00 88.25 128 LEU A CA 1
ATOM 1000 C C . LEU A 1 128 ? -0.357 10.495 -2.074 1.00 88.25 128 LEU A C 1
ATOM 1002 O O . LEU A 1 128 ? -1.496 10.069 -2.275 1.00 88.25 128 LEU A O 1
ATOM 1006 N N . VAL A 1 129 ? 0.651 10.254 -2.920 1.00 91.50 129 VAL A N 1
ATOM 1007 C CA . VAL A 1 129 ? 0.489 9.419 -4.123 1.00 91.50 129 VAL A CA 1
ATOM 1008 C C . VAL A 1 129 ? 0.192 7.969 -3.740 1.00 91.50 129 VAL A C 1
ATOM 1010 O O . VAL A 1 129 ? -0.769 7.402 -4.265 1.00 91.50 129 VAL A O 1
ATOM 1013 N N . PHE A 1 130 ? 0.945 7.398 -2.791 1.00 91.31 130 PHE A N 1
ATOM 1014 C CA . PHE A 1 130 ? 0.684 6.053 -2.268 1.00 91.31 130 PHE A CA 1
ATOM 1015 C C . PHE A 1 130 ? -0.735 5.935 -1.708 1.00 91.31 130 PHE A C 1
ATOM 1017 O O . PHE A 1 130 ? -1.500 5.068 -2.124 1.00 91.31 130 PHE A O 1
ATOM 1024 N N . LYS A 1 131 ? -1.130 6.864 -0.835 1.00 91.31 131 LYS A N 1
ATOM 1025 C CA . LYS A 1 131 ? -2.485 6.943 -0.283 1.00 91.31 131 LYS A CA 1
ATOM 1026 C C . LYS A 1 131 ? -3.548 6.980 -1.371 1.00 91.31 131 LYS A C 1
ATOM 1028 O O . LYS A 1 131 ? -4.524 6.238 -1.296 1.00 91.31 131 LYS A O 1
ATOM 1033 N N . LYS A 1 132 ? -3.379 7.849 -2.369 1.00 93.38 132 LYS A N 1
ATOM 1034 C CA . LYS A 1 132 ? -4.348 8.000 -3.455 1.00 93.38 132 LYS A CA 1
ATOM 1035 C C . LYS A 1 132 ? -4.474 6.706 -4.261 1.00 93.38 132 LYS A C 1
ATOM 1037 O O . LYS A 1 132 ? -5.593 6.280 -4.523 1.00 93.38 132 LYS A O 1
ATOM 1042 N N . ALA A 1 133 ? -3.355 6.077 -4.628 1.00 95.19 133 ALA A N 1
ATOM 1043 C CA . ALA A 1 133 ? -3.355 4.787 -5.320 1.00 95.19 133 ALA A CA 1
ATOM 1044 C C . ALA A 1 133 ? -4.065 3.704 -4.492 1.00 95.19 133 ALA A C 1
ATOM 1046 O O . ALA A 1 133 ? -4.972 3.049 -4.996 1.00 95.19 133 ALA A O 1
ATOM 1047 N N . THR A 1 134 ? -3.734 3.586 -3.205 1.00 95.00 134 THR A N 1
ATOM 1048 C CA . THR A 1 134 ? -4.356 2.619 -2.292 1.00 95.00 134 THR A CA 1
ATOM 1049 C C . THR A 1 134 ? -5.864 2.819 -2.178 1.00 95.00 134 THR A C 1
ATOM 1051 O O . THR A 1 134 ? -6.617 1.869 -2.378 1.00 95.00 134 THR A O 1
ATOM 1054 N N . ILE A 1 135 ? -6.327 4.045 -1.907 1.00 93.75 135 ILE A N 1
ATOM 1055 C CA . ILE A 1 135 ? -7.762 4.334 -1.763 1.00 93.75 135 ILE A CA 1
ATOM 1056 C C . ILE A 1 135 ? -8.510 4.008 -3.054 1.00 93.75 135 ILE A C 1
ATOM 1058 O O . ILE A 1 135 ? -9.553 3.367 -2.997 1.00 93.75 135 ILE A O 1
ATOM 1062 N N . GLU A 1 136 ? -7.999 4.423 -4.213 1.00 94.56 136 GLU A N 1
ATOM 1063 C CA . GLU A 1 136 ? -8.669 4.154 -5.488 1.00 94.56 136 GLU A CA 1
ATOM 1064 C C . GLU A 1 136 ? -8.812 2.653 -5.758 1.00 94.56 136 GLU A C 1
ATOM 1066 O O . GLU A 1 136 ? -9.908 2.203 -6.088 1.00 94.56 136 GLU A O 1
ATOM 1071 N N . GLN A 1 137 ? -7.750 1.868 -5.550 1.00 94.94 137 GLN A N 1
ATOM 1072 C CA . GLN A 1 137 ? -7.792 0.422 -5.789 1.00 94.94 137 GLN A CA 1
ATOM 1073 C C . GLN A 1 137 ? -8.683 -0.311 -4.782 1.00 94.94 137 GLN A C 1
ATOM 1075 O O . GLN A 1 137 ? -9.451 -1.195 -5.157 1.00 94.94 137 GLN A O 1
ATOM 1080 N N . VAL A 1 138 ? -8.645 0.090 -3.510 1.00 93.06 138 VAL A N 1
ATOM 1081 C CA . VAL A 1 138 ? -9.499 -0.487 -2.463 1.00 93.06 138 VAL A CA 1
ATOM 1082 C C . VAL A 1 138 ? -10.978 -0.154 -2.700 1.00 93.06 138 VAL A C 1
ATOM 1084 O O . VAL A 1 138 ? -11.850 -0.998 -2.496 1.00 93.06 138 VAL A O 1
ATOM 1087 N N . MET A 1 139 ? -11.281 1.057 -3.172 1.00 90.69 139 MET A N 1
ATOM 1088 C CA . MET A 1 139 ? -12.654 1.500 -3.434 1.00 90.69 139 MET A CA 1
ATOM 1089 C C . MET A 1 139 ? -13.233 0.972 -4.750 1.00 90.69 139 MET A C 1
ATOM 1091 O O . MET A 1 139 ? -14.455 0.920 -4.881 1.00 90.69 139 MET A O 1
ATOM 1095 N N . ALA A 1 140 ? -12.389 0.569 -5.703 1.00 89.25 140 ALA A N 1
ATOM 1096 C CA . ALA A 1 140 ? -12.818 -0.049 -6.956 1.00 89.25 140 ALA A CA 1
ATOM 1097 C C . ALA A 1 140 ? -13.406 -1.461 -6.763 1.00 89.25 140 ALA A C 1
ATOM 1099 O O . ALA A 1 140 ? -14.073 -1.976 -7.661 1.00 89.25 140 ALA A O 1
ATOM 1100 N N . ALA A 1 141 ? -13.192 -2.089 -5.599 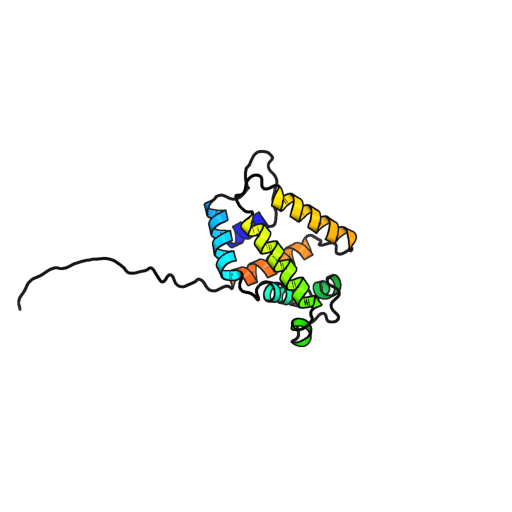1.00 79.81 141 ALA A N 1
ATOM 1101 C CA . ALA A 1 141 ? -13.751 -3.398 -5.294 1.00 79.81 141 ALA A CA 1
ATOM 1102 C C . ALA A 1 141 ? -15.295 -3.357 -5.331 1.00 79.81 141 ALA A C 1
ATOM 1104 O O . ALA A 1 141 ? -15.909 -2.546 -4.623 1.00 79.81 141 ALA A O 1
ATOM 1105 N N . PRO A 1 142 ? -15.952 -4.225 -6.127 1.00 70.94 142 PRO A N 1
ATOM 1106 C CA . PRO A 1 142 ? -17.399 -4.196 -6.278 1.00 70.94 142 PRO A CA 1
ATOM 1107 C C . PRO A 1 142 ? -18.085 -4.415 -4.927 1.00 70.94 142 PRO A C 1
ATOM 1109 O O . PRO A 1 142 ? -17.714 -5.291 -4.139 1.00 70.94 142 PRO A O 1
ATOM 1112 N N . LYS A 1 143 ? -19.124 -3.620 -4.648 1.00 68.75 143 LYS A N 1
ATOM 1113 C CA . LYS A 1 143 ? -20.015 -3.884 -3.515 1.00 68.75 143 LYS A CA 1
ATOM 1114 C C . LYS A 1 143 ? -20.646 -5.254 -3.761 1.00 68.75 143 LYS A C 1
ATOM 1116 O O . LYS A 1 143 ? -21.318 -5.423 -4.776 1.00 68.75 143 LYS A O 1
ATOM 1121 N N . LYS A 1 144 ? -20.438 -6.229 -2.865 1.00 56.56 144 LYS A N 1
ATOM 1122 C CA . LYS A 1 144 ? -21.232 -7.467 -2.898 1.00 56.56 144 LYS A CA 1
ATOM 1123 C C . LYS A 1 144 ? -22.702 -7.045 -2.919 1.00 56.56 144 LYS A C 1
ATOM 1125 O O . LYS A 1 144 ? -23.131 -6.311 -2.029 1.00 56.56 144 LYS A O 1
ATOM 1130 N N . ALA A 1 145 ? -23.450 -7.458 -3.942 1.00 44.12 145 ALA A N 1
ATOM 1131 C CA . ALA A 1 145 ? -24.897 -7.319 -3.917 1.00 44.12 145 ALA A CA 1
ATOM 1132 C C . ALA A 1 145 ? -25.386 -8.047 -2.660 1.00 44.12 145 ALA A C 1
ATOM 1134 O O . ALA A 1 145 ? -25.052 -9.215 -2.452 1.00 44.12 145 ALA A O 1
ATOM 1135 N N . SER A 1 146 ? -26.093 -7.340 -1.779 1.00 39.03 146 SER A N 1
ATOM 1136 C CA . SER A 1 146 ? -26.702 -7.967 -0.611 1.00 39.03 146 SER A CA 1
ATOM 1137 C C . SER A 1 146 ? -27.671 -9.039 -1.107 1.00 39.03 146 SER A C 1
ATOM 1139 O O . SER A 1 146 ? -28.714 -8.714 -1.666 1.00 39.03 146 SER A O 1
ATOM 1141 N N . ILE A 1 147 ? -27.336 -10.313 -0.897 1.00 45.31 147 ILE A N 1
ATOM 1142 C CA . ILE A 1 147 ? -28.247 -11.449 -1.122 1.00 45.31 147 ILE A CA 1
ATOM 1143 C C . ILE A 1 147 ? -29.373 -11.464 -0.061 1.00 45.31 147 ILE A C 1
ATOM 1145 O O . ILE A 1 147 ? -30.301 -12.259 -0.133 1.00 45.31 147 ILE A O 1
ATOM 1149 N N . PHE A 1 148 ? -29.382 -10.513 0.878 1.00 42.34 148 PHE A N 1
ATOM 1150 C CA . PHE A 1 148 ? -30.474 -10.307 1.822 1.00 42.34 148 PHE A CA 1
ATOM 1151 C C . PHE A 1 148 ? -31.239 -9.021 1.507 1.00 42.34 148 PHE A C 1
ATOM 1153 O O . PHE A 1 148 ? -31.024 -7.981 2.129 1.00 42.34 148 PHE A O 1
ATOM 1160 N N . ARG A 1 149 ? -32.157 -9.097 0.537 1.00 41.78 149 ARG A N 1
ATOM 1161 C CA . ARG A 1 149 ? -33.349 -8.236 0.486 1.00 41.78 149 ARG A CA 1
ATOM 1162 C C . ARG A 1 149 ? -34.464 -8.895 -0.332 1.00 41.78 149 ARG A C 1
ATOM 1164 O O . ARG A 1 149 ? -34.660 -8.573 -1.495 1.00 41.78 149 ARG A O 1
ATOM 1171 N N . ASN A 1 150 ? -35.162 -9.843 0.292 1.00 36.28 150 ASN A N 1
ATOM 1172 C CA . ASN A 1 150 ? -36.626 -9.829 0.438 1.00 36.28 150 ASN A CA 1
ATOM 1173 C C . ASN A 1 150 ? -37.098 -11.152 1.050 1.00 36.28 150 ASN A C 1
ATOM 1175 O O . ASN A 1 150 ? -37.532 -12.068 0.363 1.00 36.28 150 ASN A O 1
ATOM 1179 N N . GLY A 1 151 ? -37.032 -11.219 2.376 1.00 35.56 151 GLY A N 1
ATOM 1180 C CA . GLY A 1 151 ? -37.843 -12.131 3.166 1.00 35.56 151 GLY A CA 1
ATOM 1181 C C . GLY A 1 151 ? -38.642 -11.314 4.173 1.00 35.56 151 GLY A C 1
ATOM 1182 O O . GLY A 1 151 ? -38.099 -10.942 5.207 1.00 35.56 151 GLY A O 1
ATOM 1183 N N . SER A 1 152 ? -39.889 -10.976 3.831 1.00 37.44 152 SER A N 1
ATOM 1184 C CA . SER A 1 152 ? -41.092 -11.221 4.654 1.00 37.44 152 SER A CA 1
ATOM 1185 C C . SER A 1 152 ? -42.255 -10.247 4.375 1.00 37.44 152 SER A C 1
ATOM 1187 O O . SER A 1 152 ? -42.158 -9.038 4.554 1.00 37.44 152 SER A O 1
ATOM 1189 N N . ASN A 1 153 ? -43.367 -10.863 3.960 1.00 38.56 153 ASN A N 1
ATOM 1190 C CA . ASN A 1 153 ? -44.745 -10.686 4.434 1.00 38.56 153 ASN A CA 1
ATOM 1191 C C . ASN A 1 153 ? -45.429 -9.309 4.406 1.00 38.56 153 ASN A C 1
ATOM 1193 O O . ASN A 1 153 ? -45.395 -8.568 5.383 1.00 38.56 153 ASN A O 1
ATOM 1197 N N . LYS A 1 154 ? -46.241 -9.116 3.359 1.00 36.06 154 LYS A N 1
ATOM 1198 C CA . LYS A 1 154 ? -47.655 -8.674 3.384 1.00 36.06 154 LYS A CA 1
ATOM 1199 C C . LYS A 1 154 ? -48.317 -9.296 2.144 1.00 36.06 154 LYS A C 1
ATOM 1201 O O . LYS A 1 154 ? -47.688 -9.274 1.097 1.00 36.06 154 LYS A O 1
ATOM 1206 N N . GLU A 1 155 ? -49.498 -9.893 2.106 1.00 33.97 155 GLU A N 1
ATOM 1207 C CA . GLU A 1 155 ? -50.613 -10.126 3.022 1.00 33.97 155 GLU A CA 1
ATOM 1208 C C . GLU A 1 155 ? -51.398 -11.286 2.378 1.00 33.97 155 GLU A C 1
ATOM 1210 O O . GLU A 1 155 ? -51.662 -11.257 1.176 1.00 33.97 155 GLU A O 1
ATOM 1215 N N . PHE A 1 156 ? -51.770 -12.307 3.150 1.00 37.16 156 PHE A N 1
ATOM 1216 C CA . PHE A 1 156 ? -52.918 -13.134 2.790 1.00 37.16 156 PHE A CA 1
ATOM 1217 C C . PHE A 1 156 ? -54.161 -12.290 3.074 1.00 37.16 156 PHE A C 1
ATOM 1219 O O . PHE A 1 156 ? -54.475 -12.057 4.238 1.00 37.16 156 PHE A O 1
ATOM 1226 N N . ASN A 1 157 ? -54.862 -11.851 2.032 1.00 34.16 157 ASN A N 1
ATOM 1227 C CA . ASN A 1 157 ? -56.286 -11.567 2.136 1.00 34.16 157 ASN A CA 1
ATOM 1228 C C . ASN A 1 157 ? -57.028 -12.460 1.146 1.00 34.16 157 ASN A C 1
ATOM 1230 O O . ASN A 1 157 ? -56.787 -12.450 -0.060 1.00 34.16 157 ASN A O 1
ATOM 1234 N N . LEU A 1 158 ? -57.864 -13.297 1.746 1.00 38.03 158 LEU A N 1
ATOM 1235 C CA . LEU A 1 158 ? -58.877 -14.142 1.145 1.00 38.03 158 LEU A CA 1
ATOM 1236 C C . LEU A 1 158 ? -60.029 -13.278 0.592 1.00 38.03 158 LEU A C 1
ATOM 1238 O O . LEU A 1 158 ? -60.254 -12.187 1.111 1.00 38.03 158 LEU A O 1
ATOM 1242 N N . MET A 1 159 ? -60.817 -13.888 -0.310 1.00 34.72 159 MET A N 1
ATOM 1243 C CA . MET A 1 159 ? -62.198 -13.540 -0.721 1.00 34.72 159 MET A CA 1
ATOM 1244 C C . MET A 1 159 ? -62.345 -12.340 -1.675 1.00 34.72 159 MET A C 1
ATOM 1246 O O . MET A 1 159 ? -61.690 -11.326 -1.505 1.00 34.72 159 MET A O 1
ATOM 1250 N N . GLU A 1 160 ? -63.235 -12.298 -2.667 1.00 37.03 160 GLU A N 1
ATOM 1251 C CA . GLU A 1 160 ? -64.085 -13.237 -3.416 1.00 37.03 160 GLU A CA 1
ATOM 1252 C C . GLU A 1 160 ? -64.796 -12.357 -4.484 1.00 37.03 160 GLU A C 1
ATOM 1254 O O . GLU A 1 160 ? -65.009 -11.173 -4.238 1.00 37.03 160 GLU A O 1
ATOM 1259 N N . VAL A 1 161 ? -65.204 -12.942 -5.617 1.00 37.72 161 VAL A N 1
ATOM 1260 C CA . VAL A 1 161 ? -66.300 -12.488 -6.513 1.00 37.72 161 VAL A CA 1
ATOM 1261 C C . VAL A 1 161 ? -66.144 -11.158 -7.281 1.00 37.72 161 VAL A C 1
ATOM 1263 O O . VAL A 1 161 ? -66.338 -10.068 -6.744 1.00 37.72 161 VAL A O 1
ATOM 1266 N N . SER A 1 162 ? -65.981 -11.266 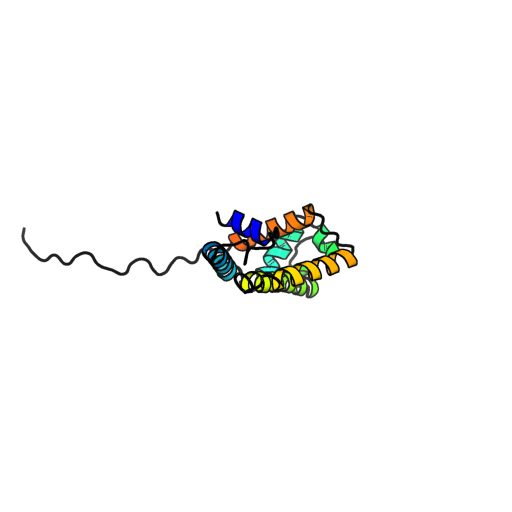-8.607 1.00 42.53 162 SER A N 1
ATOM 1267 C CA . SER A 1 162 ? -66.984 -10.886 -9.635 1.00 42.53 162 SER A CA 1
ATOM 1268 C C . SER A 1 162 ? -66.519 -11.328 -11.021 1.00 42.53 162 SER A C 1
ATOM 1270 O O . SER A 1 162 ? -65.376 -10.979 -11.388 1.00 42.53 162 SER A O 1
#

Radius of gyration: 21.28 Å; chains: 1; bounding box: 85×28×44 Å

Foldseek 3Di:
DLLVLLVCLLPPDDDPPDQDPDDPVSLVSLLVLCVLLLPLCLLVQLLQQLLVVPLVVCVLLPHPDSHDDPVLSPDPSSSVNSVVVSVLSVVSSVCPSPPHNVVNVVVVVVVCVVCVVSVVPCDVVSSVSSSVSSVVSSNPRDDPDPPDPDDDDDDDDDDDDD

InterPro domains:
  IPR009050 Globin-like superfamily [SSF46458] (21-139)
  IPR012292 Globin/Protoglobin [G3DSA:1.10.490.10] (21-152)

Secondary structure (DSSP, 8-state):
-HHHHHHHHTT----TT-S-SS-HHHHHHHHHHHHHH-STTHHHHHHHHHHHH-THHHHHTT-S-SS--HHHHH-HHHHHHHHHHHHHHHHHHHTTTPSSTHHHHHHHHHHHHHHHHTT----HHHHHHHHHHHHHHHHTSPPPP-S---------------